Protein AF-A0A4R2P7E0-F1 (afdb_monomer)

Secondary structure (DSSP, 8-state):
---HHHHHHHHHHHHHHHHHHHHHHHHHHHHHHHHHHHHHHHT-SS--S-SSHHHHHHHHHHHHHHHHHHHHHHHIIIIIHHHHHHHHHHHT-GGGS--

Structure (mmCIF, N/CA/C/O backbone):
data_AF-A0A4R2P7E0-F1
#
_entry.id   AF-A0A4R2P7E0-F1
#
loop_
_atom_site.group_PDB
_atom_site.id
_atom_site.type_symbol
_atom_site.label_atom_id
_atom_site.label_alt_id
_atom_site.label_comp_id
_atom_site.label_asym_id
_atom_site.label_entity_id
_atom_site.label_seq_id
_atom_site.pdbx_PDB_ins_code
_atom_site.Cartn_x
_atom_site.Cartn_y
_atom_site.Cartn_z
_atom_site.occupancy
_atom_site.B_iso_or_equiv
_atom_site.auth_seq_id
_atom_site.auth_comp_id
_atom_site.auth_asym_id
_atom_site.auth_atom_id
_atom_site.pdbx_PDB_model_num
ATOM 1 N N . MET A 1 1 ? -30.921 14.921 18.069 1.00 49.38 1 MET A N 1
ATOM 2 C CA . MET A 1 1 ? -29.854 14.088 18.659 1.00 49.38 1 MET A CA 1
ATOM 3 C C . MET A 1 1 ? -29.232 13.327 17.509 1.00 49.38 1 MET A C 1
ATOM 5 O O . MET A 1 1 ? -29.958 12.605 16.847 1.00 49.38 1 MET A O 1
ATOM 9 N N . THR A 1 2 ? -27.970 13.583 17.177 1.00 52.91 2 THR A N 1
ATOM 10 C CA . THR A 1 2 ? -27.251 12.765 16.195 1.00 52.91 2 THR A CA 1
ATOM 11 C C . THR A 1 2 ? -26.972 11.409 16.827 1.00 52.91 2 THR A C 1
ATOM 13 O O . THR A 1 2 ? -26.462 11.345 17.950 1.00 52.91 2 THR A O 1
ATOM 16 N N . ASP A 1 3 ? -27.347 10.333 16.139 1.00 64.06 3 ASP A N 1
ATOM 17 C CA . ASP A 1 3 ? -27.087 8.965 16.575 1.00 64.06 3 ASP A CA 1
ATOM 18 C C . ASP A 1 3 ? -25.583 8.685 16.476 1.00 64.06 3 ASP A C 1
ATOM 20 O O . ASP A 1 3 ? -25.095 8.036 15.553 1.00 64.06 3 ASP A O 1
ATOM 24 N N . ARG A 1 4 ? -24.827 9.170 17.469 1.00 64.38 4 ARG A N 1
ATOM 25 C CA . ARG A 1 4 ? -23.403 8.874 17.675 1.00 64.38 4 ARG A CA 1
ATOM 26 C C . ARG A 1 4 ? -23.036 7.400 17.436 1.00 64.38 4 ARG A C 1
ATOM 28 O O . ARG A 1 4 ? -21.977 7.171 16.855 1.00 64.38 4 ARG A O 1
ATOM 35 N N . PRO A 1 5 ? -23.832 6.385 17.844 1.00 68.75 5 PRO A N 1
ATOM 36 C CA . PRO A 1 5 ? -23.513 4.996 17.509 1.00 68.75 5 PRO A CA 1
ATOM 37 C C . PRO A 1 5 ? -23.518 4.713 15.999 1.00 68.75 5 PRO A C 1
ATOM 39 O O . PRO A 1 5 ? -22.648 3.981 15.531 1.00 68.75 5 PRO A O 1
ATOM 42 N N . LEU A 1 6 ? -24.434 5.316 15.237 1.00 72.38 6 LEU A N 1
ATOM 43 C CA . LEU A 1 6 ? -24.531 5.151 13.786 1.00 72.38 6 LEU A CA 1
ATOM 44 C C . LEU A 1 6 ? -23.325 5.790 13.078 1.00 72.38 6 LEU A C 1
ATOM 46 O O . LEU A 1 6 ? -22.677 5.146 12.255 1.00 72.38 6 LEU A O 1
ATOM 50 N N . GLU A 1 7 ? -22.944 7.006 13.483 1.00 73.81 7 GLU A N 1
ATOM 51 C CA . GLU A 1 7 ? -21.757 7.704 12.960 1.00 73.81 7 GLU A CA 1
ATOM 52 C C . GLU A 1 7 ? -20.468 6.891 13.185 1.00 73.81 7 GLU A C 1
ATOM 54 O O . GLU A 1 7 ? -19.612 6.779 12.303 1.00 73.81 7 GLU A O 1
ATOM 59 N N . ILE A 1 8 ? -20.333 6.263 14.357 1.00 73.19 8 ILE A N 1
ATOM 60 C CA . ILE A 1 8 ? -19.187 5.412 14.709 1.00 73.19 8 ILE A CA 1
ATOM 61 C C . ILE A 1 8 ? -19.145 4.136 13.847 1.00 73.19 8 ILE A C 1
ATOM 63 O O . ILE A 1 8 ? -18.061 3.638 13.515 1.00 73.19 8 ILE A O 1
ATOM 67 N N . GLU A 1 9 ? -20.296 3.577 13.472 1.00 76.75 9 GLU A N 1
ATOM 68 C CA . GLU A 1 9 ? -20.365 2.435 12.557 1.00 76.75 9 GLU A CA 1
ATOM 69 C C . GLU A 1 9 ? -20.039 2.819 11.112 1.00 76.75 9 GLU A C 1
ATOM 71 O O . GLU A 1 9 ? -19.247 2.123 10.466 1.00 76.75 9 GLU A O 1
ATOM 76 N N . GLU A 1 10 ? -20.545 3.953 10.628 1.00 82.44 10 GLU A N 1
ATOM 77 C CA . GLU A 1 10 ? -20.223 4.486 9.302 1.00 82.44 10 GLU A CA 1
ATOM 78 C C . GLU A 1 10 ? -18.729 4.796 9.156 1.00 82.44 10 GLU A C 1
ATOM 80 O O . GLU A 1 10 ? -18.100 4.406 8.164 1.00 82.44 10 GLU A O 1
ATOM 85 N N . MET A 1 11 ? -18.114 5.420 10.168 1.00 81.25 11 MET A N 1
ATOM 86 C CA . MET A 1 11 ? -16.667 5.657 10.190 1.00 81.25 11 MET A CA 1
ATOM 87 C C . MET A 1 11 ? -15.878 4.342 10.136 1.00 81.25 11 MET A C 1
ATOM 89 O O . MET A 1 11 ? -14.888 4.239 9.398 1.00 81.25 11 MET A O 1
ATOM 93 N N . GLY A 1 12 ? -16.327 3.312 10.861 1.00 82.56 12 GLY A N 1
ATOM 94 C CA . GLY A 1 12 ? -15.733 1.975 10.838 1.00 82.56 12 GLY A CA 1
ATOM 95 C C . GLY A 1 12 ? -15.827 1.307 9.462 1.00 82.56 12 GLY A C 1
ATOM 96 O O . GLY A 1 12 ? -14.840 0.743 8.973 1.00 82.56 12 GLY A O 1
ATOM 97 N N . LEU A 1 13 ? -16.985 1.405 8.803 1.00 86.69 13 LEU A N 1
ATOM 98 C CA . LEU A 1 13 ? -17.221 0.860 7.465 1.00 86.69 13 LEU A CA 1
ATOM 99 C C . LEU A 1 13 ? -16.384 1.587 6.403 1.00 86.69 13 LEU A C 1
ATOM 101 O O . LEU A 1 13 ? -15.707 0.942 5.598 1.00 86.69 13 LEU A O 1
ATOM 105 N N . ARG A 1 14 ? -16.350 2.923 6.450 1.00 88.25 14 ARG A N 1
ATOM 106 C CA . ARG A 1 14 ? -15.544 3.767 5.557 1.00 88.25 14 ARG A CA 1
ATOM 107 C C . ARG A 1 14 ? -14.057 3.467 5.698 1.00 88.25 14 ARG A C 1
ATOM 109 O O . ARG A 1 14 ? -13.353 3.360 4.696 1.00 88.25 14 ARG A O 1
ATOM 116 N N . THR A 1 15 ? -13.579 3.288 6.927 1.00 88.38 15 THR A N 1
ATOM 117 C CA . THR A 1 15 ? -12.180 2.932 7.202 1.00 88.38 15 THR A CA 1
ATOM 118 C C . THR A 1 15 ? -11.850 1.547 6.649 1.00 88.38 15 THR A C 1
ATOM 120 O O . THR A 1 15 ? -10.850 1.387 5.952 1.00 88.38 15 THR A O 1
ATOM 123 N N . LYS A 1 16 ? -12.729 0.559 6.857 1.00 89.44 16 LYS A N 1
ATOM 124 C CA . LYS A 1 16 ? -12.585 -0.791 6.290 1.00 89.44 16 LYS A CA 1
ATOM 125 C C . LYS A 1 16 ? -12.527 -0.771 4.760 1.00 89.44 16 LYS A C 1
ATOM 127 O O . LYS A 1 16 ? -11.687 -1.452 4.172 1.00 89.44 16 LYS A O 1
ATOM 132 N N . PHE A 1 17 ? -13.404 0.004 4.122 1.00 93.19 17 PHE A N 1
ATOM 133 C CA . PHE A 1 17 ? -13.406 0.176 2.671 1.00 93.19 17 PHE A CA 1
ATOM 134 C C . PHE A 1 17 ? -12.104 0.820 2.190 1.00 93.19 17 PHE A C 1
ATOM 136 O O . PHE A 1 17 ? -11.448 0.270 1.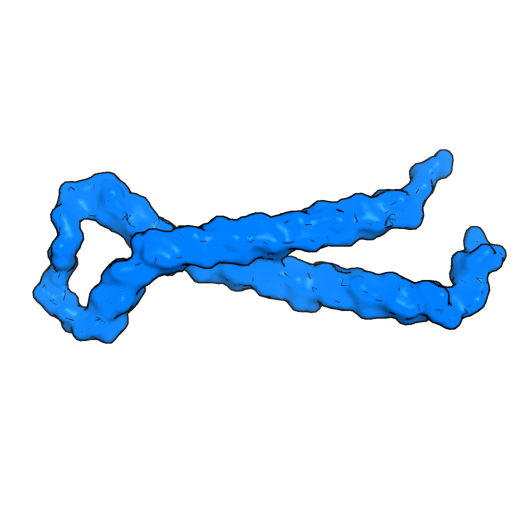313 1.00 93.19 17 PHE A O 1
ATOM 143 N N . ARG A 1 18 ? -11.669 1.922 2.817 1.00 91.00 18 ARG A N 1
ATOM 144 C CA . ARG A 1 18 ? -10.412 2.613 2.481 1.00 91.00 18 ARG A CA 1
ATOM 145 C C . ARG A 1 18 ? -9.192 1.705 2.581 1.00 91.00 18 ARG A C 1
ATOM 147 O O . ARG A 1 18 ? -8.348 1.754 1.695 1.00 91.00 18 ARG A O 1
ATOM 154 N N . ILE A 1 19 ? -9.112 0.873 3.620 1.00 92.31 19 ILE A N 1
ATOM 155 C CA . ILE A 1 19 ? -8.033 -0.112 3.779 1.00 92.31 19 ILE A CA 1
ATOM 156 C C . ILE A 1 19 ? -8.031 -1.080 2.599 1.00 92.31 19 ILE A C 1
ATOM 158 O O . ILE A 1 19 ? -7.017 -1.214 1.923 1.00 92.31 19 ILE A O 1
ATOM 162 N N . ARG A 1 20 ? -9.171 -1.720 2.316 1.00 93.50 20 ARG A N 1
ATOM 163 C CA . ARG A 1 20 ? -9.284 -2.684 1.212 1.00 93.50 20 ARG A CA 1
ATOM 164 C C . ARG A 1 20 ? -8.972 -2.054 -0.135 1.00 93.50 20 ARG A C 1
ATOM 166 O O . ARG A 1 20 ? -8.262 -2.655 -0.926 1.00 93.50 20 ARG A O 1
ATOM 173 N N . TRP A 1 21 ? -9.471 -0.847 -0.366 1.00 94.69 21 TRP A N 1
ATOM 174 C CA . TRP A 1 21 ? -9.244 -0.108 -1.597 1.00 94.69 21 TRP A CA 1
ATOM 175 C C . TRP A 1 21 ? -7.766 0.241 -1.791 1.00 94.69 21 TRP A C 1
ATOM 177 O O . TRP A 1 21 ? -7.214 0.002 -2.859 1.00 94.69 21 TRP A O 1
ATOM 187 N N . LYS A 1 22 ? -7.098 0.732 -0.740 1.00 93.50 22 LYS A N 1
ATOM 188 C CA . LYS A 1 22 ? -5.658 1.019 -0.767 1.00 93.50 22 LYS A CA 1
ATOM 189 C C . LYS A 1 22 ? -4.815 -0.227 -0.983 1.00 93.50 22 LYS A C 1
ATOM 191 O O . LYS A 1 22 ? -3.891 -0.184 -1.784 1.00 93.50 22 LYS A O 1
ATOM 196 N N . LEU A 1 23 ? -5.145 -1.325 -0.305 1.00 92.69 23 LEU A N 1
ATOM 197 C CA . LEU A 1 23 ? -4.459 -2.599 -0.502 1.00 92.69 23 LEU A CA 1
ATOM 198 C C . LEU A 1 23 ? -4.666 -3.117 -1.929 1.00 92.69 23 LEU A C 1
ATOM 200 O O . LEU A 1 23 ? -3.699 -3.500 -2.570 1.00 92.69 23 LEU A O 1
ATOM 204 N N . PHE A 1 24 ? -5.893 -3.061 -2.453 1.00 94.38 24 PHE A N 1
ATOM 205 C CA . PHE A 1 24 ? -6.205 -3.498 -3.813 1.00 94.38 24 PHE A CA 1
ATOM 206 C C . PHE A 1 24 ? -5.451 -2.682 -4.870 1.00 94.38 24 PHE A C 1
ATOM 208 O O . PHE A 1 24 ? -4.710 -3.253 -5.666 1.00 94.38 24 PHE A O 1
ATOM 215 N N . ILE A 1 25 ? -5.577 -1.350 -4.842 1.00 95.31 25 ILE A N 1
ATOM 216 C CA . ILE A 1 25 ? -4.848 -0.468 -5.766 1.00 95.31 25 ILE A CA 1
ATOM 217 C C . ILE A 1 25 ? -3.341 -0.644 -5.598 1.00 95.31 25 ILE A C 1
ATOM 219 O O . ILE A 1 25 ? -2.622 -0.714 -6.588 1.00 95.31 25 ILE A O 1
ATOM 223 N N . GLY A 1 26 ? -2.864 -0.734 -4.356 1.00 92.50 26 GLY A N 1
ATOM 224 C CA . GLY A 1 26 ? -1.456 -0.951 -4.057 1.00 92.50 26 GLY A CA 1
ATOM 225 C C . GLY A 1 26 ? -0.924 -2.230 -4.692 1.00 92.50 26 GLY A C 1
ATOM 226 O O . GLY A 1 26 ? 0.079 -2.174 -5.389 1.00 92.50 26 GLY A O 1
ATOM 227 N N . CYS A 1 27 ? -1.627 -3.355 -4.544 1.00 92.38 27 CYS A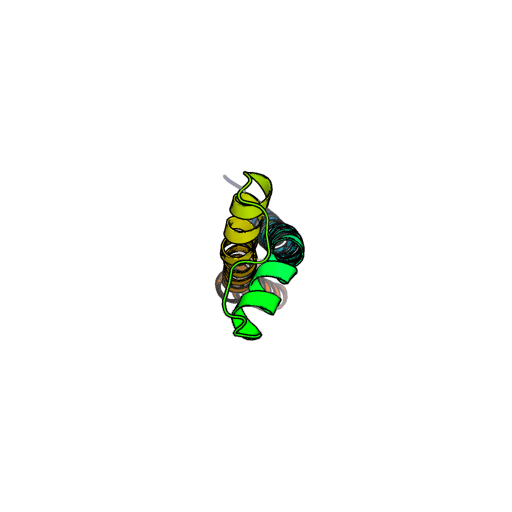 N 1
ATOM 228 C CA . CYS A 1 27 ? -1.268 -4.619 -5.187 1.00 92.38 27 CYS A CA 1
ATOM 229 C C . CYS A 1 27 ? -1.239 -4.504 -6.715 1.00 92.38 27 CYS A C 1
ATOM 231 O O . CYS A 1 27 ? -0.257 -4.913 -7.328 1.00 92.38 27 CYS A O 1
ATOM 233 N N . VAL A 1 28 ? -2.272 -3.914 -7.326 1.00 94.69 28 VAL A N 1
ATOM 234 C CA . VAL A 1 28 ? -2.339 -3.738 -8.787 1.00 94.69 28 VAL A CA 1
ATOM 235 C C . VAL A 1 28 ? -1.165 -2.895 -9.293 1.00 94.69 28 VAL A C 1
ATOM 237 O O . VAL A 1 28 ? -0.487 -3.285 -10.240 1.00 94.69 28 VAL A O 1
ATOM 240 N N . LEU A 1 29 ? -0.877 -1.767 -8.641 1.00 92.62 29 LEU A N 1
ATOM 241 C CA . LEU A 1 29 ? 0.233 -0.890 -9.017 1.00 92.62 29 LEU A CA 1
ATOM 242 C C . LEU A 1 29 ? 1.595 -1.556 -8.795 1.00 92.62 29 LEU A C 1
ATOM 244 O O . LEU A 1 29 ? 2.463 -1.456 -9.657 1.00 92.62 29 LEU A O 1
ATOM 248 N N . THR A 1 30 ? 1.777 -2.288 -7.696 1.00 90.88 30 THR A N 1
ATOM 249 C CA . THR A 1 30 ? 3.014 -3.039 -7.450 1.00 90.88 30 THR A CA 1
ATOM 250 C C . THR A 1 30 ? 3.223 -4.123 -8.503 1.00 90.88 30 THR A C 1
ATOM 252 O O . THR A 1 30 ? 4.345 -4.296 -8.954 1.00 90.88 30 THR A O 1
ATOM 255 N N . MET A 1 31 ? 2.172 -4.814 -8.960 1.00 91.31 31 MET A N 1
ATOM 256 C CA . MET A 1 31 ? 2.292 -5.781 -10.060 1.00 91.31 31 MET A CA 1
ATOM 257 C C . MET A 1 31 ? 2.697 -5.108 -11.377 1.00 91.31 31 MET A C 1
ATOM 259 O O . MET A 1 31 ? 3.554 -5.622 -12.089 1.00 91.31 31 MET A O 1
ATOM 263 N N . ILE A 1 32 ? 2.129 -3.938 -11.687 1.00 89.50 32 ILE A N 1
ATOM 264 C CA . ILE A 1 32 ? 2.491 -3.162 -12.884 1.00 89.50 32 ILE A CA 1
ATOM 265 C C . ILE A 1 32 ? 3.947 -2.672 -12.812 1.00 89.50 32 ILE A C 1
ATOM 267 O O . ILE A 1 32 ? 4.655 -2.682 -13.819 1.00 89.50 32 ILE A O 1
ATOM 271 N N . GLY A 1 33 ? 4.392 -2.239 -11.631 1.00 86.25 33 GLY A N 1
ATOM 272 C CA . GLY A 1 33 ? 5.757 -1.783 -11.373 1.00 86.25 33 GLY A CA 1
ATOM 273 C C . GLY A 1 33 ? 6.768 -2.899 -11.092 1.00 86.25 33 GLY A C 1
ATOM 274 O O . GLY A 1 33 ? 7.966 -2.634 -11.079 1.00 86.25 33 GLY A O 1
ATOM 275 N N . GLY A 1 34 ? 6.314 -4.137 -10.895 1.00 86.00 34 GLY A N 1
ATOM 276 C CA . GLY A 1 34 ? 7.137 -5.294 -10.528 1.00 86.00 34 GLY A CA 1
ATOM 277 C C . GLY A 1 34 ? 8.350 -5.497 -11.436 1.00 86.00 34 GLY A C 1
ATOM 278 O O . GLY A 1 34 ? 9.463 -5.534 -10.917 1.00 86.00 34 GLY A O 1
ATOM 279 N N . PRO A 1 35 ? 8.189 -5.485 -12.774 1.00 84.94 35 PRO A N 1
ATOM 280 C CA . PRO A 1 35 ? 9.315 -5.615 -13.700 1.00 84.94 35 PRO A CA 1
ATOM 281 C C . PRO A 1 35 ? 10.402 -4.545 -13.523 1.00 84.94 35 PRO A C 1
ATOM 283 O O . PRO A 1 35 ? 11.574 -4.805 -13.771 1.00 84.94 35 PRO A O 1
ATOM 286 N N . VAL A 1 36 ? 10.037 -3.334 -13.084 1.00 83.69 36 VAL A N 1
ATOM 287 C CA . VAL A 1 36 ? 10.998 -2.252 -12.808 1.00 83.69 36 VAL A CA 1
ATOM 288 C C . VAL A 1 36 ? 11.760 -2.524 -11.514 1.00 83.69 36 VAL A C 1
ATOM 290 O O . VAL A 1 36 ? 12.964 -2.295 -11.454 1.00 83.69 36 VAL A O 1
ATOM 293 N N . ILE A 1 37 ? 11.066 -3.025 -10.490 1.00 78.81 37 ILE A N 1
ATOM 294 C CA . ILE A 1 37 ? 11.660 -3.382 -9.198 1.00 78.81 37 ILE A CA 1
ATOM 295 C C . ILE A 1 37 ? 12.626 -4.559 -9.370 1.00 78.81 37 ILE A C 1
ATOM 297 O O . ILE A 1 37 ? 13.765 -4.481 -8.919 1.00 78.81 37 ILE A O 1
ATOM 301 N N . GLU A 1 38 ? 12.197 -5.620 -10.055 1.00 81.94 38 GLU A N 1
ATOM 302 C CA . GLU A 1 38 ? 13.027 -6.793 -10.362 1.00 81.94 38 GLU A CA 1
ATOM 303 C C . GLU A 1 38 ? 14.288 -6.394 -11.123 1.00 81.94 38 GLU A C 1
ATOM 305 O O . GLU A 1 38 ? 15.393 -6.794 -10.758 1.00 81.94 38 GLU A O 1
ATOM 310 N N . TRP A 1 39 ? 14.133 -5.541 -12.134 1.00 80.06 39 TRP A N 1
ATOM 311 C CA . TRP A 1 39 ? 15.260 -5.038 -12.898 1.00 80.06 39 TRP A CA 1
ATOM 312 C C . TRP A 1 39 ? 16.216 -4.180 -12.052 1.00 80.06 39 TRP A C 1
ATOM 314 O O . TRP A 1 39 ? 17.431 -4.365 -12.127 1.00 80.06 39 TRP A O 1
ATOM 324 N N . ALA A 1 40 ? 15.684 -3.290 -11.206 1.00 76.94 40 ALA A N 1
ATOM 325 C CA . ALA A 1 40 ? 16.484 -2.458 -10.307 1.00 76.94 40 ALA A CA 1
ATOM 326 C C . ALA A 1 40 ? 17.292 -3.293 -9.298 1.00 76.94 40 ALA A C 1
ATOM 328 O O . ALA A 1 40 ? 18.449 -2.974 -9.031 1.00 76.94 40 ALA A O 1
ATOM 329 N N . PHE A 1 41 ? 16.719 -4.379 -8.767 1.00 79.38 41 PHE A N 1
ATOM 330 C CA . PHE A 1 41 ? 17.427 -5.295 -7.865 1.00 79.38 41 PHE A CA 1
ATOM 331 C C . PHE A 1 41 ? 18.429 -6.203 -8.581 1.00 79.38 41 PHE A C 1
ATOM 333 O O . PHE A 1 41 ? 19.436 -6.577 -7.984 1.00 79.38 41 PHE A O 1
ATOM 340 N N . ALA A 1 42 ? 18.191 -6.540 -9.849 1.00 79.75 42 ALA A N 1
ATOM 341 C CA . ALA A 1 42 ? 19.105 -7.356 -10.641 1.00 79.75 42 ALA A CA 1
ATOM 342 C C . ALA A 1 42 ? 20.401 -6.620 -11.045 1.00 79.75 4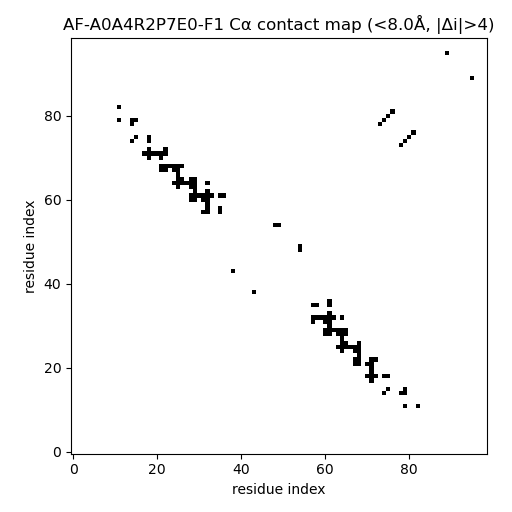2 ALA A C 1
ATOM 344 O O . ALA A 1 42 ? 21.333 -7.256 -11.532 1.00 79.75 42 ALA A O 1
ATOM 345 N N . GLY A 1 43 ? 20.492 -5.301 -10.826 1.00 68.19 43 GLY A N 1
ATOM 346 C CA . GLY A 1 43 ? 21.740 -4.539 -10.961 1.00 68.19 43 GLY A CA 1
ATOM 347 C C . GLY A 1 43 ? 22.262 -4.415 -12.396 1.00 68.19 43 GLY A C 1
ATOM 348 O O . GLY A 1 43 ? 23.448 -4.154 -12.599 1.00 68.19 43 GLY A O 1
ATOM 349 N N . PHE A 1 44 ? 21.404 -4.614 -13.398 1.00 70.81 44 PHE A N 1
ATOM 350 C CA . PHE A 1 44 ? 21.798 -4.524 -14.801 1.00 70.81 44 PHE A CA 1
ATOM 351 C C . PHE A 1 44 ? 22.240 -3.099 -15.176 1.00 70.81 44 PHE A C 1
ATOM 353 O O . PHE A 1 44 ? 21.593 -2.106 -14.841 1.00 70.81 44 PHE A O 1
ATOM 360 N N . ALA A 1 45 ? 23.335 -2.997 -15.930 1.00 54.94 45 ALA A N 1
ATOM 361 C CA . ALA A 1 45 ? 23.815 -1.735 -16.478 1.00 54.94 45 ALA A CA 1
ATOM 362 C C . ALA A 1 45 ? 23.052 -1.402 -17.773 1.00 54.94 45 ALA A C 1
ATOM 364 O O . ALA A 1 45 ? 23.398 -1.887 -18.846 1.00 54.94 45 ALA A O 1
ATOM 365 N N . GLY A 1 46 ? 22.006 -0.578 -17.667 1.00 62.09 46 GLY A N 1
ATOM 366 C CA . GLY A 1 46 ? 21.292 -0.018 -18.821 1.00 62.09 46 GLY A CA 1
ATOM 367 C C . GLY A 1 46 ? 19.795 -0.303 -18.816 1.00 62.09 46 GLY A C 1
ATOM 368 O O . GLY A 1 46 ? 19.355 -1.435 -18.670 1.00 62.09 46 GLY A O 1
ATOM 369 N N . PHE A 1 47 ? 18.999 0.747 -18.984 1.00 66.50 47 PHE A N 1
ATOM 370 C CA . PHE A 1 47 ? 17.557 0.673 -18.816 1.00 66.50 47 PHE A CA 1
ATOM 371 C C . PHE A 1 47 ? 16.889 -0.120 -19.967 1.00 66.50 47 PHE A C 1
ATOM 373 O O . PHE A 1 47 ? 17.002 0.297 -21.119 1.00 66.50 47 PHE A O 1
ATOM 380 N N . PRO A 1 48 ? 16.200 -1.250 -19.700 1.00 64.38 48 PRO A N 1
ATOM 381 C CA . PRO A 1 48 ? 15.779 -2.216 -20.724 1.00 64.38 48 PRO A CA 1
ATOM 382 C C . PRO A 1 48 ? 14.449 -1.832 -21.377 1.00 64.38 48 PRO A C 1
ATOM 384 O O . PRO A 1 48 ? 13.943 -2.539 -22.245 1.00 64.38 48 PRO A O 1
ATOM 387 N N . PHE A 1 49 ? 13.836 -0.749 -20.907 1.00 69.19 49 PHE A N 1
ATOM 388 C CA . PHE A 1 49 ? 12.532 -0.312 -21.353 1.00 69.19 49 PHE A CA 1
ATOM 389 C C . PHE A 1 49 ? 12.698 0.835 -22.342 1.00 69.19 49 PHE A C 1
ATOM 391 O O . PHE A 1 49 ? 13.418 1.799 -22.074 1.00 69.19 49 PHE A O 1
ATOM 398 N N . GLU A 1 50 ? 11.981 0.756 -23.462 1.00 73.12 50 GLU A N 1
ATOM 399 C CA . GLU A 1 50 ? 11.899 1.851 -24.425 1.00 73.12 50 GLU A CA 1
ATOM 400 C C . GLU A 1 50 ? 11.501 3.155 -23.718 1.00 73.12 50 GLU A C 1
ATOM 402 O O . GLU A 1 50 ? 10.634 3.158 -22.831 1.00 73.12 50 GLU A O 1
ATOM 407 N N . GLN A 1 51 ? 12.130 4.271 -24.099 1.00 70.62 51 GLN A N 1
ATOM 408 C CA . GLN A 1 51 ? 11.792 5.593 -23.571 1.00 70.62 51 GLN A CA 1
ATOM 409 C C . GLN A 1 51 ? 10.387 5.979 -24.042 1.00 70.62 51 GLN A C 1
ATOM 411 O O . GLN A 1 51 ? 10.188 6.532 -25.118 1.00 70.62 51 GLN A O 1
ATOM 416 N N . SER A 1 52 ? 9.395 5.633 -23.227 1.00 77.25 52 SER A N 1
ATOM 417 C CA . SER A 1 52 ? 7.982 5.828 -23.515 1.00 77.25 52 SER A CA 1
ATOM 418 C C . SER A 1 52 ? 7.225 6.233 -22.253 1.00 77.25 52 SER A C 1
ATOM 420 O O . SER A 1 52 ? 7.637 5.952 -21.122 1.00 77.25 52 SER A O 1
ATOM 422 N N . TRP A 1 53 ? 6.057 6.843 -22.446 1.00 80.25 53 TRP A N 1
ATOM 423 C CA . TRP A 1 53 ? 5.120 7.165 -21.367 1.00 80.25 53 TRP A CA 1
ATOM 424 C C . TRP A 1 53 ? 4.725 5.933 -20.541 1.00 80.25 53 TRP A C 1
ATOM 426 O O . TRP A 1 53 ? 4.530 6.028 -19.330 1.00 80.25 53 TRP A O 1
ATOM 436 N N . MET A 1 54 ? 4.665 4.758 -21.175 1.00 79.50 54 MET A N 1
ATOM 437 C CA . MET A 1 54 ? 4.336 3.496 -20.509 1.00 79.50 54 MET A CA 1
ATOM 438 C C . MET A 1 54 ? 5.417 3.086 -19.502 1.00 79.50 54 MET A C 1
ATOM 440 O O . MET A 1 54 ? 5.121 2.552 -18.434 1.00 79.50 54 MET A O 1
ATOM 444 N N . THR A 1 55 ? 6.672 3.390 -19.805 1.00 81.75 55 THR A N 1
ATOM 445 C CA . THR A 1 55 ? 7.808 3.126 -18.927 1.00 81.75 55 THR A CA 1
ATOM 446 C C . THR A 1 55 ? 7.827 4.056 -17.716 1.00 81.75 55 THR A C 1
ATOM 448 O O . THR A 1 55 ? 8.020 3.600 -16.588 1.00 81.75 55 THR A O 1
ATOM 451 N N . ALA A 1 56 ? 7.524 5.342 -17.918 1.00 83.19 56 ALA A N 1
ATOM 452 C CA . ALA A 1 56 ? 7.340 6.291 -16.821 1.00 83.19 56 ALA A CA 1
ATOM 453 C C . ALA A 1 56 ? 6.180 5.876 -15.893 1.00 83.19 56 ALA A C 1
ATOM 455 O O . ALA A 1 56 ? 6.311 5.926 -14.670 1.00 83.19 56 ALA A O 1
ATOM 456 N N . ALA A 1 57 ? 5.070 5.385 -16.459 1.00 85.88 57 ALA A N 1
ATOM 457 C CA . ALA A 1 57 ? 3.938 4.879 -15.685 1.00 85.88 57 ALA A CA 1
ATOM 458 C C . ALA A 1 57 ? 4.303 3.651 -14.833 1.00 85.88 57 ALA A C 1
ATOM 460 O O . ALA A 1 57 ? 3.874 3.559 -13.683 1.00 85.88 57 ALA A O 1
ATOM 461 N N . ARG A 1 58 ? 5.131 2.732 -15.349 1.00 85.44 58 ARG A N 1
ATOM 462 C CA . ARG A 1 58 ? 5.618 1.571 -14.582 1.00 85.44 58 ARG A CA 1
ATOM 463 C C . ARG A 1 58 ? 6.523 1.975 -13.423 1.00 85.44 58 ARG A C 1
ATOM 465 O O . ARG A 1 58 ? 6.363 1.438 -12.332 1.00 85.44 58 ARG A O 1
ATOM 472 N N . PHE A 1 59 ? 7.411 2.950 -13.616 1.00 86.19 59 PHE A N 1
ATOM 473 C CA . PHE A 1 59 ? 8.198 3.521 -12.518 1.00 86.19 59 PHE A CA 1
ATOM 474 C C . PHE A 1 59 ? 7.320 4.158 -11.447 1.00 86.19 59 PHE A C 1
ATOM 476 O O . PHE A 1 59 ? 7.487 3.886 -10.259 1.00 86.19 59 PHE A O 1
ATOM 483 N N . ALA A 1 60 ? 6.358 4.982 -11.863 1.00 89.50 60 ALA A N 1
ATOM 484 C CA . ALA A 1 60 ? 5.416 5.586 -10.934 1.00 89.50 60 ALA A CA 1
ATOM 485 C C . ALA A 1 60 ? 4.645 4.502 -10.166 1.00 89.50 60 ALA A C 1
ATOM 487 O O . ALA A 1 60 ? 4.508 4.595 -8.951 1.00 89.50 60 ALA A O 1
ATOM 488 N N . ALA A 1 61 ? 4.213 3.432 -10.837 1.00 90.94 61 ALA A N 1
ATOM 489 C CA . ALA A 1 61 ? 3.535 2.304 -10.207 1.00 90.94 61 ALA A CA 1
ATOM 490 C C . ALA A 1 61 ? 4.439 1.530 -9.227 1.00 90.94 61 ALA A C 1
ATOM 492 O O . ALA A 1 61 ? 3.979 1.170 -8.144 1.00 90.94 61 ALA A O 1
ATOM 493 N N . ALA A 1 62 ? 5.726 1.356 -9.548 1.00 88.56 62 ALA A N 1
ATOM 494 C CA . ALA A 1 62 ? 6.723 0.718 -8.684 1.00 88.56 62 ALA A CA 1
ATOM 495 C C . ALA A 1 62 ? 6.944 1.470 -7.362 1.00 88.56 62 ALA A C 1
ATOM 497 O O . ALA A 1 62 ? 7.239 0.853 -6.344 1.00 88.56 62 ALA A O 1
ATOM 498 N N . VAL A 1 63 ? 6.763 2.793 -7.358 1.00 89.25 63 VAL A N 1
ATOM 499 C CA . VAL A 1 63 ? 6.876 3.626 -6.151 1.00 89.25 63 VAL A CA 1
ATOM 500 C C . VAL A 1 63 ? 5.525 3.765 -5.445 1.00 89.25 63 VAL A C 1
ATOM 502 O O . VAL A 1 63 ? 5.410 3.558 -4.237 1.00 89.25 63 VAL A O 1
ATOM 505 N N . ILE A 1 64 ? 4.473 4.103 -6.191 1.00 91.94 64 ILE A N 1
ATOM 506 C CA . ILE A 1 64 ? 3.149 4.405 -5.639 1.00 91.94 64 ILE A CA 1
ATOM 507 C C . ILE A 1 64 ? 2.476 3.139 -5.101 1.00 91.94 64 ILE A C 1
ATOM 509 O O . ILE A 1 64 ? 1.810 3.211 -4.070 1.00 91.94 64 ILE A O 1
ATOM 513 N N . GLY A 1 65 ? 2.648 1.984 -5.749 1.00 90.69 65 GLY A N 1
ATOM 514 C CA . GLY A 1 65 ? 2.055 0.715 -5.321 1.00 90.69 65 GLY A CA 1
ATOM 515 C C . GLY A 1 65 ? 2.411 0.351 -3.878 1.00 90.69 65 GLY A C 1
ATOM 516 O O . GLY A 1 65 ? 1.505 0.295 -3.037 1.00 90.69 65 GLY A O 1
ATOM 517 N N . PRO A 1 66 ? 3.707 0.220 -3.538 1.00 91.19 66 PRO A N 1
ATOM 518 C CA . PRO A 1 66 ? 4.150 -0.014 -2.166 1.00 91.19 66 PRO A CA 1
ATOM 519 C C . PRO A 1 66 ? 3.649 1.044 -1.177 1.00 91.19 66 PRO A C 1
ATOM 521 O O . PRO A 1 66 ? 3.191 0.694 -0.090 1.00 91.19 66 PRO A O 1
ATOM 524 N N . LEU A 1 67 ? 3.643 2.327 -1.555 1.00 93.31 67 LEU A N 1
ATOM 525 C CA . LEU A 1 67 ? 3.125 3.403 -0.701 1.00 93.31 67 LEU A CA 1
ATOM 526 C C . LEU A 1 67 ? 1.624 3.254 -0.404 1.00 93.31 67 LEU A C 1
ATOM 528 O O . LEU A 1 67 ? 1.193 3.498 0.725 1.00 93.31 67 LEU A O 1
ATOM 532 N N . GLN A 1 68 ? 0.811 2.827 -1.375 1.00 93.00 68 GLN A N 1
ATOM 533 C CA . GLN A 1 68 ? -0.608 2.551 -1.132 1.00 93.00 68 GLN A CA 1
ATOM 534 C C . GLN A 1 68 ? -0.798 1.336 -0.219 1.00 93.00 68 GLN A C 1
ATOM 536 O O . GLN A 1 68 ? -1.642 1.396 0.678 1.00 93.00 68 GLN A O 1
ATOM 541 N N . VAL A 1 69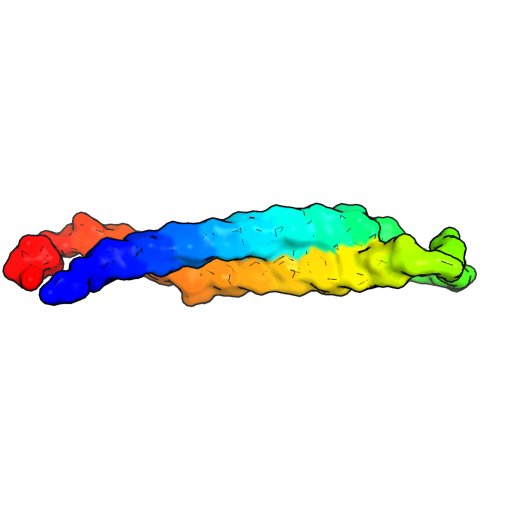 ? 0.005 0.277 -0.387 1.00 92.25 69 VAL A N 1
ATOM 542 C CA . VAL A 1 69 ? -0.020 -0.895 0.505 1.00 92.25 69 VAL A CA 1
ATOM 543 C C . VAL A 1 69 ? 0.334 -0.487 1.936 1.00 92.25 69 VAL A C 1
ATOM 545 O O . VAL A 1 69 ? -0.434 -0.772 2.857 1.00 92.25 69 VAL A O 1
ATOM 548 N N . LEU A 1 70 ? 1.434 0.247 2.127 1.00 93.75 70 LEU A N 1
ATOM 549 C CA . LEU A 1 70 ? 1.864 0.750 3.434 1.00 93.75 70 LEU A CA 1
ATOM 550 C C . LEU A 1 70 ? 0.811 1.664 4.068 1.00 93.75 70 LEU A C 1
ATOM 552 O O . LEU A 1 70 ? 0.478 1.494 5.238 1.00 93.75 70 LEU A O 1
ATOM 556 N N . GLY A 1 71 ? 0.209 2.573 3.296 1.00 91.50 71 GLY A N 1
ATOM 557 C CA . GLY A 1 71 ? -0.885 3.418 3.778 1.00 91.50 71 GLY A CA 1
ATOM 558 C C . GLY A 1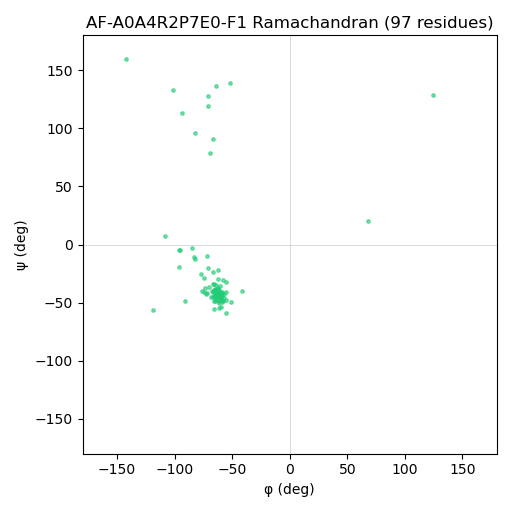 71 ? -2.139 2.619 4.164 1.00 91.50 71 GLY A C 1
ATOM 559 O O . GLY A 1 71 ? -2.835 2.970 5.117 1.00 91.50 71 GLY A O 1
ATOM 560 N N . GLY A 1 72 ? -2.433 1.526 3.455 1.00 90.94 72 GLY A N 1
ATOM 561 C CA . GLY A 1 72 ? -3.495 0.584 3.813 1.00 90.94 72 GLY A CA 1
ATOM 562 C C . GLY A 1 72 ? -3.206 -0.145 5.128 1.00 90.94 72 GLY A C 1
ATOM 563 O O . GLY A 1 72 ? -4.085 -0.220 5.990 1.00 90.94 72 GLY A O 1
ATOM 564 N N . LEU A 1 73 ? -1.971 -0.620 5.316 1.00 93.19 73 LEU A N 1
ATOM 565 C CA . LEU A 1 73 ? -1.516 -1.254 6.557 1.00 93.19 73 LEU A CA 1
ATOM 566 C C . LEU A 1 73 ? -1.532 -0.275 7.734 1.00 93.19 73 LEU A C 1
ATOM 568 O O . LEU A 1 73 ? -2.009 -0.632 8.809 1.00 93.19 73 LEU A O 1
ATOM 572 N N . GLN A 1 74 ? -1.099 0.970 7.531 1.00 93.81 74 GLN A N 1
ATOM 573 C CA . GLN A 1 74 ? -1.149 2.010 8.555 1.00 93.81 74 GLN A CA 1
ATOM 574 C C . GLN A 1 74 ? -2.588 2.244 9.033 1.00 93.81 74 GLN A C 1
ATOM 576 O O . GLN A 1 74 ? -2.860 2.188 10.231 1.00 93.81 74 GLN A O 1
ATOM 581 N N . LEU A 1 75 ? -3.539 2.430 8.111 1.00 91.00 75 LEU A N 1
ATOM 582 C CA . LEU A 1 75 ? -4.955 2.578 8.468 1.00 91.00 75 LEU A CA 1
ATOM 583 C C . LEU A 1 75 ? -5.502 1.336 9.183 1.00 91.00 75 LEU A C 1
ATOM 585 O O . LEU A 1 75 ? -6.327 1.450 10.092 1.00 91.00 75 LEU A O 1
ATOM 589 N N . PHE A 1 76 ? -5.053 0.144 8.794 1.00 90.62 76 PHE A N 1
ATOM 590 C CA . PHE A 1 76 ? -5.466 -1.090 9.446 1.00 90.62 76 PHE A CA 1
ATOM 591 C C . PHE A 1 76 ? -4.970 -1.169 10.892 1.00 90.62 76 PHE A C 1
ATOM 593 O O . PHE A 1 76 ? -5.791 -1.318 11.796 1.00 90.62 76 PHE A O 1
ATOM 600 N N . PHE A 1 77 ? -3.664 -1.036 11.121 1.00 91.12 77 PHE A N 1
ATOM 601 C CA . PHE A 1 77 ? -3.062 -1.219 12.442 1.00 91.12 77 PHE A CA 1
ATOM 602 C C . PHE A 1 77 ? -3.348 -0.069 13.405 1.00 91.12 77 PHE A C 1
ATOM 604 O O . PHE A 1 77 ? -3.585 -0.324 14.582 1.00 91.12 77 PHE A O 1
ATOM 611 N N . PHE A 1 78 ? -3.367 1.176 12.926 1.00 91.31 78 PHE A N 1
ATOM 612 C CA . PHE A 1 78 ? -3.499 2.346 13.799 1.00 91.31 78 PHE A CA 1
ATOM 613 C C . PHE A 1 78 ? -4.930 2.863 13.933 1.00 91.31 78 PHE A C 1
ATOM 615 O O . PHE A 1 78 ? -5.227 3.569 14.891 1.00 91.31 78 PHE A O 1
ATOM 622 N N . THR A 1 79 ? -5.837 2.521 13.013 1.00 88.19 79 THR A N 1
ATOM 623 C CA . THR A 1 79 ? -7.220 3.027 13.056 1.00 88.19 79 THR A CA 1
ATOM 624 C C . THR A 1 79 ? -8.235 1.901 13.199 1.00 88.19 79 THR A C 1
ATOM 626 O O . THR A 1 79 ? -9.015 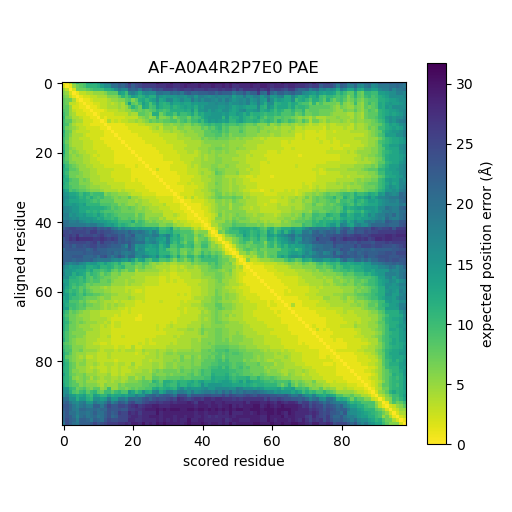1.882 14.151 1.00 88.19 79 THR A O 1
ATOM 629 N N . TYR A 1 80 ? -8.232 0.926 12.288 1.00 87.56 80 TYR A N 1
ATOM 630 C CA . TYR A 1 80 ? -9.282 -0.095 12.254 1.00 87.56 80 TYR A CA 1
ATOM 631 C C . TYR A 1 80 ? -9.140 -1.163 13.341 1.00 87.56 80 TYR A C 1
ATOM 633 O O . TYR A 1 80 ? -10.140 -1.578 13.933 1.00 87.56 80 TYR A O 1
ATOM 641 N N . LEU A 1 81 ? -7.917 -1.617 13.620 1.00 87.75 81 LEU A N 1
ATOM 642 C CA . LEU A 1 81 ? -7.651 -2.635 14.631 1.00 87.75 81 LEU A CA 1
ATOM 643 C C . LEU A 1 81 ? -7.992 -2.132 16.049 1.00 87.75 81 LEU A C 1
ATOM 645 O O . LEU A 1 81 ? -8.768 -2.821 16.719 1.00 87.75 81 LEU A O 1
ATOM 649 N N . PRO A 1 82 ? -7.554 -0.931 16.492 1.00 86.00 82 PRO A N 1
ATOM 650 C CA . PRO A 1 82 ? -7.944 -0.383 17.791 1.00 86.00 82 PRO A CA 1
ATOM 651 C C . PRO A 1 82 ? -9.455 -0.162 17.893 1.00 86.00 82 PRO A C 1
ATOM 653 O O . PRO A 1 82 ? -10.061 -0.551 18.890 1.00 86.00 82 PRO A O 1
ATOM 656 N N . TYR A 1 83 ? -10.087 0.359 16.831 1.00 85.38 83 TYR A N 1
ATOM 657 C CA . TYR A 1 83 ? -11.544 0.493 16.749 1.00 85.38 83 TYR A CA 1
ATOM 658 C C . TYR A 1 83 ? -12.258 -0.846 16.980 1.00 85.38 83 TYR A C 1
ATOM 660 O O . TYR A 1 83 ? -13.181 -0.944 17.791 1.00 85.38 83 TYR A O 1
ATOM 668 N N . LYS A 1 84 ? -11.814 -1.912 16.304 1.00 85.31 84 LYS A N 1
ATOM 669 C CA . LYS A 1 84 ? -12.415 -3.245 16.420 1.00 85.31 84 LYS A CA 1
ATOM 670 C C . LYS A 1 84 ? -12.227 -3.835 17.820 1.00 85.31 84 LYS A C 1
ATOM 672 O O . LYS A 1 84 ? -13.150 -4.469 18.331 1.00 85.31 84 LYS A O 1
ATOM 677 N N . ILE A 1 85 ? -11.060 -3.631 18.436 1.00 85.06 85 ILE A N 1
ATOM 678 C CA . ILE A 1 85 ? -10.769 -4.067 19.811 1.00 85.06 85 ILE A CA 1
ATOM 679 C C . ILE A 1 85 ? -11.677 -3.329 20.804 1.00 85.06 85 ILE A C 1
ATOM 681 O O 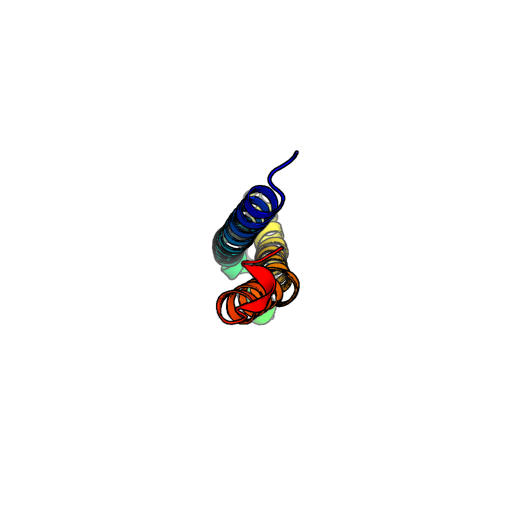. ILE A 1 85 ? -12.333 -3.976 21.620 1.00 85.06 85 ILE A O 1
ATOM 685 N N . ALA A 1 86 ? -11.787 -2.003 20.691 1.00 81.06 86 ALA A N 1
ATOM 686 C CA . ALA A 1 86 ? -12.653 -1.187 21.539 1.00 81.06 86 ALA A CA 1
ATOM 687 C C . ALA A 1 86 ? -14.131 -1.587 21.404 1.00 81.06 86 ALA A C 1
ATOM 689 O O . ALA A 1 86 ? -14.803 -1.814 22.410 1.00 81.06 86 ALA A O 1
ATOM 690 N N . LYS A 1 87 ? -14.625 -1.778 20.171 1.00 80.38 87 LYS A N 1
ATOM 691 C CA . LYS A 1 87 ? -16.001 -2.236 19.918 1.00 80.38 87 LYS A CA 1
ATOM 692 C C . LYS A 1 87 ? -16.276 -3.598 20.560 1.00 80.38 87 LYS A C 1
ATOM 694 O O . LYS A 1 87 ? -17.311 -3.768 21.197 1.00 80.38 87 LYS A O 1
ATOM 699 N N . LYS A 1 88 ? -15.349 -4.559 20.443 1.00 79.75 88 LYS A N 1
ATOM 700 C CA . LYS A 1 88 ? -15.487 -5.877 21.088 1.00 79.75 88 LYS A CA 1
ATOM 701 C C . LYS A 1 88 ? -15.492 -5.786 22.615 1.00 79.75 88 LYS A C 1
ATOM 703 O O . LYS A 1 88 ? -16.301 -6.458 23.243 1.00 79.75 88 LYS A O 1
ATOM 708 N N . ARG A 1 89 ? -14.625 -4.957 23.206 1.00 74.81 89 ARG A N 1
ATOM 709 C CA . ARG A 1 89 ? -14.560 -4.766 24.664 1.00 74.81 89 ARG A CA 1
ATOM 710 C C . ARG A 1 89 ? -15.841 -4.128 25.212 1.00 74.81 89 ARG A C 1
ATOM 712 O O . ARG A 1 89 ? -16.334 -4.555 26.248 1.00 74.81 89 ARG A O 1
ATOM 719 N N . ASN A 1 90 ? -16.415 -3.172 24.484 1.00 67.12 90 ASN A N 1
ATOM 720 C CA . ASN A 1 90 ? -17.648 -2.489 24.881 1.00 67.12 90 ASN A CA 1
ATOM 721 C C . ASN A 1 90 ? -18.914 -3.329 24.649 1.00 67.12 90 ASN A C 1
ATOM 723 O O . ASN A 1 90 ? -19.890 -3.150 25.366 1.00 67.12 90 ASN A O 1
ATOM 727 N N . ALA A 1 91 ? -18.902 -4.277 23.707 1.00 64.50 91 ALA A N 1
ATOM 728 C CA . ALA A 1 91 ? -20.029 -5.186 23.481 1.00 64.50 91 ALA A CA 1
ATOM 729 C C . ALA A 1 91 ? -20.279 -6.158 24.654 1.00 64.50 91 ALA A C 1
ATOM 731 O O . ALA A 1 91 ? -21.397 -6.645 24.806 1.00 64.50 91 ALA A O 1
ATOM 732 N N . GLY A 1 92 ? -19.253 -6.436 25.468 1.00 55.16 92 GLY A N 1
ATOM 733 C CA . GLY A 1 92 ? -19.338 -7.307 26.645 1.00 55.16 92 GLY A CA 1
ATOM 734 C C . GLY A 1 92 ? -19.547 -6.583 27.979 1.00 55.16 92 GLY A C 1
ATOM 735 O O . GLY A 1 92 ? -19.701 -7.261 28.988 1.00 55.16 92 GLY A O 1
ATOM 736 N N . SER A 1 93 ? -19.544 -5.244 28.012 1.00 47.47 93 SER A N 1
ATOM 737 C CA . SER A 1 93 ? -19.733 -4.476 29.250 1.00 47.47 93 SER A CA 1
ATOM 738 C C . SER A 1 93 ? -21.215 -4.111 29.435 1.00 47.47 93 SER A C 1
ATOM 740 O O . SER A 1 93 ? -21.740 -3.323 28.641 1.00 47.47 93 SER A O 1
ATOM 742 N N . PRO A 1 94 ? -21.917 -4.647 30.455 1.00 50.97 94 PRO A N 1
ATOM 743 C CA .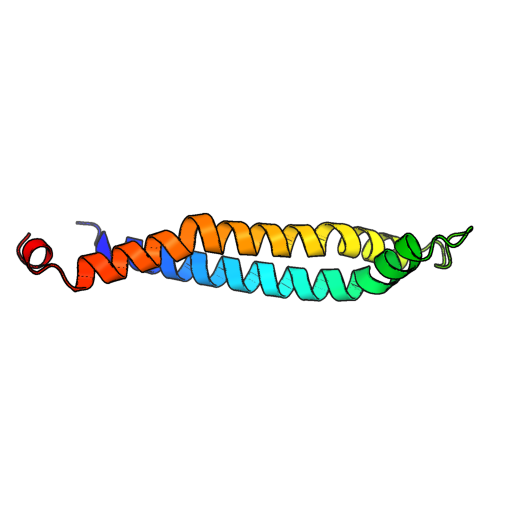 PRO A 1 94 ? -23.330 -4.344 30.712 1.00 50.97 94 PRO A CA 1
ATOM 744 C C . PRO A 1 94 ? -23.587 -2.864 31.039 1.00 50.97 94 PRO A C 1
ATOM 746 O O . PRO A 1 94 ? -24.702 -2.378 30.851 1.00 50.97 94 PRO A O 1
ATOM 749 N N . ASP A 1 95 ? -22.559 -2.142 31.491 1.00 49.44 95 ASP A N 1
ATOM 750 C CA . ASP A 1 95 ? -22.673 -0.773 32.010 1.00 49.44 95 ASP A CA 1
ATOM 751 C C . ASP A 1 95 ? -22.974 0.291 30.947 1.00 49.44 95 A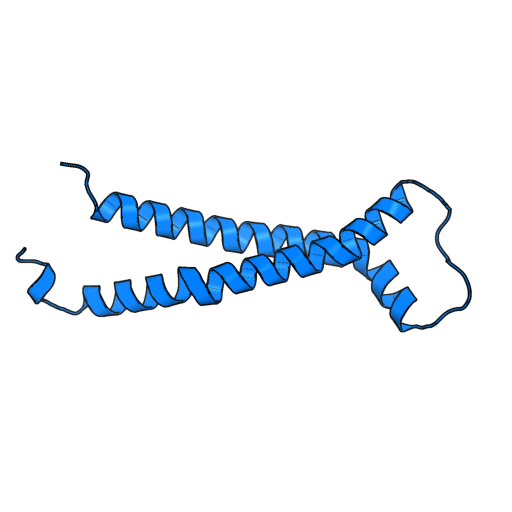SP A C 1
ATOM 753 O O . ASP A 1 95 ? -23.491 1.358 31.271 1.00 49.44 95 ASP A O 1
ATOM 757 N N . LEU A 1 96 ? -22.716 0.010 29.666 1.00 49.78 96 LEU A N 1
ATOM 758 C CA . LEU A 1 96 ? -22.978 0.954 28.570 1.00 49.78 96 LEU A CA 1
ATOM 759 C C . LEU A 1 96 ? -24.335 0.745 27.881 1.00 49.78 96 LEU A C 1
ATOM 761 O O . LEU A 1 96 ? -24.698 1.541 27.027 1.00 49.78 96 LEU A O 1
ATOM 765 N N . ARG A 1 97 ? -25.107 -0.294 28.236 1.00 50.41 97 ARG A N 1
ATOM 766 C CA . ARG A 1 97 ? -26.495 -0.451 27.745 1.00 50.41 97 ARG A CA 1
ATOM 767 C C . ARG A 1 97 ? -27.515 0.373 28.532 1.00 50.41 97 ARG A C 1
ATOM 769 O O . ARG A 1 97 ? -28.663 0.450 28.110 1.00 50.41 97 ARG A O 1
ATOM 776 N N . ARG A 1 98 ? -27.132 0.920 29.691 1.00 47.22 98 ARG A N 1
ATOM 777 C CA . ARG A 1 98 ? -28.028 1.637 30.617 1.00 47.22 98 ARG A CA 1
ATOM 778 C C . ARG A 1 98 ? -27.815 3.157 30.665 1.00 47.22 98 ARG A C 1
ATOM 780 O O . ARG A 1 98 ? -28.431 3.806 31.505 1.00 47.22 98 ARG A O 1
ATOM 787 N N . ARG A 1 99 ? -26.975 3.730 29.804 1.00 43.31 99 ARG A N 1
ATOM 788 C CA . ARG A 1 99 ? -26.798 5.184 29.659 1.00 43.31 99 ARG A CA 1
ATOM 789 C C . ARG A 1 99 ? -26.912 5.578 28.199 1.00 43.31 99 ARG A C 1
ATOM 791 O O . ARG A 1 99 ? -27.365 6.715 27.965 1.00 43.31 99 ARG A O 1
#

Foldseek 3Di:
DPPPVVVLVVVLVVLVVLLVVLLVLLVVLCVLLVVVVVVVVVPDDDDPDDPDPSVVSSPVSNVSSVVSNVVSVCSVPVPNVVSVVVVVVVVPDPVVVVD

Nearest PDB structures (foldseek):
  7a0g-assembly1_DDD  TM=5.507E-01  e=2.502E+00  Serratia marcescens
  7a0g-assembly1_HHH  TM=6.369E-01  e=6.928E+00  Serratia marcescens
  7p3r-assembly1_D  TM=5.441E-01  e=5.452E+00  Vibrio cholerae O1 biovar El Tor str. N16961

pLDDT: mean 80.21, std 13.64, range [43.31, 95.31]

Radius of gyration: 20.85 Å; Cα contacts (8 Å, |Δi|>4): 72; chains: 1; bounding box: 54×21×56 Å

Organism: NCBI:txid1188247

Sequence (99 aa):
MTDRPLEIEEMGLRTKFRIRWKLFIGCVLTMIGGPVIEWAFAGFAGFPFEQSWMTAARFAAAVIGPLQVLGGLQLFFFTYLPYKIAKKRNAGSPDLRRR

Mean predicted aligned error: 9.2 Å

Solvent-accessible surface area (backbone atoms only — not comparable to full-atom values): 5424 Å² total; per-residue (Å²): 131,83,61,60,72,58,56,56,49,50,52,51,51,52,49,55,48,50,26,51,51,26,36,51,53,9,51,54,26,30,62,61,4,37,68,54,51,55,47,63,72,66,65,65,92,68,84,90,62,69,96,45,73,70,47,55,50,25,52,50,20,43,54,50,6,54,52,30,32,51,52,16,49,47,44,37,65,74,47,50,46,53,50,52,51,52,51,56,58,55,73,72,42,76,76,71,78,80,113